Protein AF-A0A968FUN4-F1 (afdb_monomer_lite)

Foldseek 3Di:
DLVVLVCVVVVDDDDDDDDQQAQLQVLQVVQVVCCVPVVDDGDDSVVSVQVSLVVVQVVVQVVNVVSCVVVVHPDGRDRDRDDDDDDPPPCCVVPPDRHGHDDDDPVRVVVCCVVPVD

Radius of gyration: 18.97 Å; chains: 1; bounding box: 41×30×50 Å

Structure (mmCIF, N/CA/C/O backbone):
data_AF-A0A968FUN4-F1
#
_entry.id   AF-A0A968FUN4-F1
#
loop_
_atom_site.group_PDB
_atom_site.id
_atom_site.type_symbol
_atom_site.label_atom_id
_atom_site.label_alt_id
_atom_site.label_comp_id
_atom_site.label_asym_id
_atom_site.label_entity_id
_atom_site.label_seq_id
_atom_site.pdbx_PDB_ins_code
_atom_site.Cartn_x
_atom_site.Cartn_y
_atom_site.Cartn_z
_atom_site.occupancy
_atom_site.B_iso_or_equiv
_atom_site.auth_seq_id
_atom_site.auth_comp_id
_atom_site.auth_asym_id
_atom_site.auth_atom_id
_atom_site.pdbx_PDB_model_num
ATOM 1 N N . THR A 1 1 ? -0.403 8.964 12.712 1.00 92.06 1 THR A N 1
ATOM 2 C CA . THR A 1 1 ? -1.764 8.410 12.895 1.00 92.06 1 THR A CA 1
ATOM 3 C C . THR A 1 1 ? -2.565 9.147 13.961 1.00 92.06 1 THR A C 1
ATOM 5 O O . THR A 1 1 ? -3.772 9.236 13.786 1.00 92.06 1 THR A O 1
ATOM 8 N N . ALA A 1 2 ? -1.944 9.788 14.963 1.00 95.44 2 ALA A N 1
ATOM 9 C CA . ALA A 1 2 ? -2.617 10.624 15.973 1.00 95.44 2 ALA A CA 1
ATOM 10 C C . ALA A 1 2 ? -3.720 11.579 15.474 1.00 95.44 2 ALA A C 1
ATOM 12 O O . ALA A 1 2 ? -4.798 11.642 16.067 1.00 95.44 2 ALA A O 1
ATOM 13 N N . GLN A 1 3 ? -3.476 12.328 14.393 1.00 97.00 3 GLN A N 1
ATOM 14 C CA . GLN A 1 3 ? -4.475 13.250 13.832 1.00 97.00 3 GLN A CA 1
ATOM 15 C C . GLN A 1 3 ? -5.689 12.504 13.260 1.00 97.00 3 GLN A C 1
ATOM 17 O O . GLN A 1 3 ? -6.824 12.907 13.485 1.00 97.00 3 GLN A O 1
ATOM 22 N N . ILE A 1 4 ? -5.455 11.380 12.581 1.00 96.81 4 ILE A N 1
ATOM 23 C CA . ILE A 1 4 ? -6.519 10.523 12.043 1.00 96.81 4 ILE A CA 1
ATOM 24 C C . ILE A 1 4 ? -7.330 9.918 13.194 1.00 96.81 4 ILE A C 1
ATOM 26 O O . ILE A 1 4 ? -8.555 9.981 13.183 1.00 96.81 4 ILE A O 1
ATOM 30 N N . ALA A 1 5 ? -6.659 9.419 14.235 1.00 97.00 5 ALA A N 1
ATOM 31 C CA . ALA A 1 5 ? -7.330 8.905 15.424 1.00 97.00 5 ALA A CA 1
ATOM 32 C C . ALA A 1 5 ? -8.174 9.983 16.130 1.00 97.00 5 ALA A C 1
ATOM 34 O O . ALA A 1 5 ? -9.233 9.671 16.663 1.00 97.00 5 ALA A O 1
ATOM 35 N N . ALA A 1 6 ? -7.766 11.259 16.093 1.00 96.88 6 ALA A N 1
ATOM 36 C CA . ALA A 1 6 ? -8.566 12.360 16.636 1.00 96.88 6 ALA A CA 1
ATOM 37 C C . ALA A 1 6 ? -9.847 12.613 15.827 1.00 96.88 6 ALA A C 1
ATOM 39 O O . ALA A 1 6 ? -10.900 12.845 16.414 1.00 96.88 6 ALA A O 1
ATOM 40 N N . ILE A 1 7 ? -9.773 12.519 14.497 1.00 96.81 7 ILE A N 1
ATOM 41 C CA . ILE A 1 7 ? -10.947 12.630 13.621 1.00 96.81 7 ILE A CA 1
ATOM 42 C C . ILE A 1 7 ? -11.941 11.500 13.916 1.00 96.81 7 ILE A C 1
ATOM 44 O O . ILE A 1 7 ? -13.136 11.759 14.067 1.00 96.81 7 ILE A O 1
ATOM 48 N N . ILE A 1 8 ? -11.447 10.268 14.059 1.00 96.62 8 ILE A N 1
ATOM 49 C CA . ILE A 1 8 ? -12.273 9.095 14.380 1.00 96.62 8 ILE A CA 1
ATOM 50 C C . ILE A 1 8 ? -12.890 9.236 15.778 1.00 96.62 8 ILE A C 1
ATOM 52 O O . ILE A 1 8 ? -14.090 9.032 15.939 1.00 96.62 8 ILE A O 1
ATOM 56 N N . ALA A 1 9 ? -12.10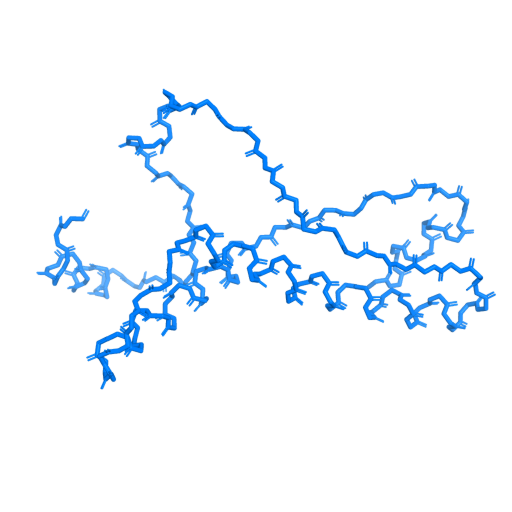8 9.666 16.775 1.00 95.75 9 ALA A N 1
ATOM 57 C CA . ALA A 1 9 ? -12.583 9.894 18.143 1.00 95.75 9 ALA A CA 1
ATOM 58 C C . ALA A 1 9 ? -13.679 10.971 18.234 1.00 95.75 9 ALA A C 1
ATOM 60 O O . ALA A 1 9 ? -14.531 10.910 19.116 1.00 95.75 9 ALA A O 1
ATOM 61 N N . ALA A 1 10 ? -13.701 11.930 17.303 1.00 96.81 10 ALA A N 1
ATOM 62 C CA . ALA A 1 10 ? -14.774 12.917 17.188 1.00 96.81 10 ALA A CA 1
ATOM 63 C C . ALA A 1 10 ? -16.081 12.346 16.589 1.00 96.81 10 ALA A C 1
ATOM 65 O O . ALA A 1 10 ? -17.009 13.104 16.316 1.00 96.81 10 ALA A O 1
ATOM 66 N N . GLY A 1 11 ? -16.164 11.027 16.382 1.00 94.75 11 GLY A N 1
ATOM 67 C CA . GLY A 1 11 ? -17.363 10.332 15.915 1.00 94.75 11 GLY A CA 1
ATOM 68 C C . GLY A 1 11 ? -17.520 10.290 14.396 1.00 94.75 11 GLY A C 1
ATOM 69 O O . GLY A 1 11 ? -18.621 10.031 13.920 1.00 94.75 11 GLY A O 1
ATOM 70 N N . ASN A 1 12 ? -16.456 10.548 13.626 1.00 94.38 12 ASN A N 1
ATOM 71 C CA . ASN A 1 12 ? -16.508 10.542 12.161 1.00 94.38 12 ASN A CA 1
ATOM 72 C C . ASN A 1 12 ? -16.168 9.147 11.604 1.00 94.38 12 ASN A C 1
ATOM 74 O O . ASN A 1 12 ? -15.005 8.729 11.696 1.00 94.38 12 ASN A O 1
ATOM 78 N N . PRO A 1 13 ? -17.121 8.437 10.966 1.00 90.25 13 PRO A N 1
ATOM 79 C CA . PRO A 1 13 ? -16.809 7.234 10.203 1.00 90.25 13 PRO A CA 1
ATOM 80 C C . PRO A 1 13 ? -15.778 7.572 9.131 1.00 90.25 13 PRO A C 1
ATOM 82 O O . PRO A 1 13 ? -15.944 8.539 8.387 1.00 90.25 13 PRO A O 1
ATOM 85 N N . SER A 1 14 ? -14.699 6.799 9.074 1.00 93.88 14 SER A N 1
ATOM 86 C CA . SER A 1 14 ? -13.533 7.150 8.266 1.00 93.88 14 SER A CA 1
ATOM 87 C C . SER A 1 14 ? -13.111 5.978 7.389 1.00 93.88 14 SER A C 1
ATOM 89 O O . SER A 1 14 ? -12.973 4.854 7.866 1.00 93.88 14 SER A O 1
ATOM 91 N N . VAL A 1 15 ? -12.862 6.267 6.112 1.00 96.69 15 VAL A N 1
ATOM 92 C CA . VAL A 1 15 ? -12.172 5.379 5.170 1.00 96.69 15 VAL A CA 1
ATOM 93 C C . VAL A 1 15 ? -10.815 6.002 4.883 1.00 96.69 15 VAL A C 1
ATOM 95 O O . VAL A 1 15 ? -10.725 7.195 4.598 1.00 96.69 15 VAL A O 1
ATOM 98 N N . ILE A 1 16 ? -9.758 5.202 4.983 1.00 96.44 16 ILE A N 1
ATOM 99 C CA . ILE A 1 16 ? -8.383 5.658 4.793 1.00 96.44 16 ILE A CA 1
ATOM 100 C C . ILE A 1 16 ? -7.834 4.980 3.546 1.00 96.44 16 ILE A C 1
ATOM 102 O O . ILE A 1 16 ? -7.837 3.756 3.447 1.00 96.44 16 ILE A O 1
ATOM 106 N N . THR A 1 17 ? -7.335 5.784 2.615 1.00 97.12 17 THR A N 1
ATOM 107 C CA . THR A 1 17 ? -6.609 5.320 1.431 1.00 97.12 17 THR A CA 1
ATOM 108 C C . THR A 1 17 ? -5.158 5.772 1.512 1.00 97.12 17 THR A C 1
ATOM 110 O O . THR A 1 17 ? -4.836 6.747 2.194 1.00 97.12 17 THR A O 1
ATOM 113 N N . HIS A 1 18 ? -4.272 5.108 0.779 1.00 96.88 18 HIS A N 1
ATOM 114 C CA . HIS A 1 18 ? -2.874 5.510 0.674 1.00 96.88 18 HIS A CA 1
ATOM 115 C C . HIS A 1 18 ? -2.371 5.339 -0.761 1.00 96.88 18 HIS A C 1
ATOM 117 O O . HIS A 1 18 ? -2.895 4.535 -1.527 1.00 96.88 18 HIS A O 1
ATOM 123 N N . GLY A 1 19 ? -1.334 6.095 -1.119 1.00 93.94 19 GLY A N 1
ATOM 124 C CA . GLY A 1 19 ? -0.534 5.805 -2.309 1.00 93.94 19 GLY A CA 1
ATOM 125 C C . GLY A 1 19 ? 0.518 4.731 -2.019 1.00 93.94 19 GLY A C 1
ATOM 126 O O . GLY A 1 19 ? 0.764 4.389 -0.861 1.00 93.94 19 GLY A O 1
ATOM 127 N N . ASN A 1 20 ? 1.163 4.219 -3.063 1.00 95.44 20 ASN A N 1
ATOM 128 C CA . ASN A 1 20 ? 2.203 3.191 -2.943 1.00 95.44 20 ASN A CA 1
ATOM 129 C C . ASN A 1 20 ? 3.409 3.386 -3.883 1.00 95.44 20 ASN A C 1
ATOM 131 O O . ASN A 1 20 ? 4.245 2.494 -3.971 1.00 95.44 20 ASN A O 1
ATOM 135 N N . GLY A 1 21 ? 3.514 4.513 -4.601 1.00 91.19 21 GLY A N 1
ATOM 136 C CA . GLY A 1 21 ? 4.479 4.699 -5.700 1.00 91.19 21 GLY A CA 1
ATOM 137 C C . GLY A 1 21 ? 5.942 4.363 -5.356 1.00 91.19 21 GLY A C 1
ATOM 138 O O . GLY A 1 21 ? 6.549 3.536 -6.044 1.00 91.19 21 GLY A O 1
ATOM 139 N N . PR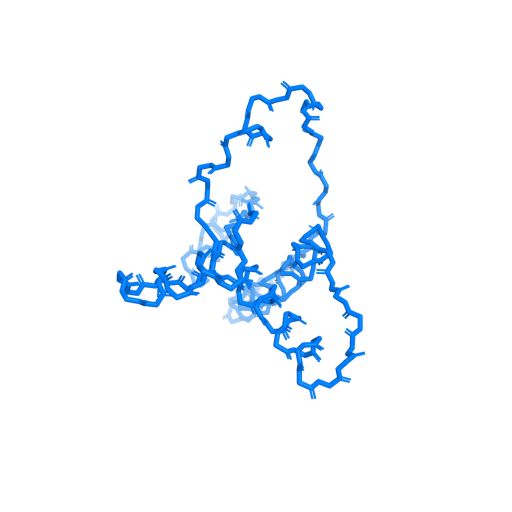O A 1 22 ? 6.522 4.940 -4.286 1.00 91.75 22 PRO A N 1
ATOM 140 C CA . PRO A 1 22 ? 7.872 4.579 -3.854 1.00 91.75 22 PRO A CA 1
ATOM 141 C C . PRO A 1 22 ? 7.989 3.112 -3.420 1.00 91.75 22 PRO A C 1
ATOM 143 O O . PRO A 1 22 ? 8.959 2.435 -3.755 1.00 91.75 22 PRO A O 1
ATOM 146 N N . GLN A 1 23 ? 6.994 2.611 -2.687 1.00 94.25 23 GLN A N 1
ATOM 147 C CA . GLN A 1 23 ? 7.001 1.271 -2.110 1.00 94.25 23 GLN A CA 1
ATOM 148 C C . GLN A 1 23 ? 6.948 0.206 -3.204 1.00 94.25 23 GLN A C 1
ATOM 150 O O . GLN A 1 23 ? 7.782 -0.696 -3.205 1.00 94.25 23 GLN A O 1
ATOM 155 N N . VAL A 1 24 ? 6.027 0.330 -4.163 1.00 94.38 24 VAL A N 1
ATOM 156 C CA . VAL A 1 24 ? 5.820 -0.672 -5.216 1.00 94.38 24 VAL A CA 1
ATOM 157 C C . VAL A 1 24 ? 7.018 -0.745 -6.149 1.00 94.38 24 VAL A C 1
ATOM 159 O O . VAL A 1 24 ? 7.482 -1.840 -6.458 1.00 94.38 24 VAL A O 1
ATOM 162 N N . GLY A 1 25 ? 7.605 0.401 -6.506 1.00 91.69 25 GLY A N 1
ATOM 163 C CA . GLY A 1 25 ? 8.814 0.407 -7.321 1.00 91.69 25 GLY A CA 1
ATOM 164 C C . GLY A 1 25 ? 10.036 -0.141 -6.581 1.00 91.69 25 GLY A C 1
ATOM 165 O O . GLY A 1 25 ? 10.867 -0.801 -7.196 1.00 91.69 25 GLY A O 1
ATOM 166 N N . PHE A 1 26 ? 10.132 0.033 -5.256 1.00 92.12 26 PHE A N 1
ATOM 167 C CA . PHE A 1 26 ? 11.173 -0.635 -4.469 1.00 92.12 26 PHE A CA 1
ATOM 168 C C . PHE A 1 26 ? 10.981 -2.160 -4.424 1.00 92.12 26 PHE A C 1
ATOM 170 O O . PHE A 1 26 ? 11.957 -2.903 -4.537 1.00 92.12 26 PHE A O 1
ATOM 177 N N . ILE A 1 27 ? 9.744 -2.657 -4.282 1.00 93.81 27 ILE A N 1
ATOM 178 C CA . ILE A 1 27 ? 9.471 -4.104 -4.348 1.00 93.81 27 ILE A CA 1
ATOM 179 C C . ILE A 1 27 ? 9.831 -4.656 -5.730 1.00 93.81 27 ILE A C 1
ATOM 181 O O . ILE A 1 27 ? 10.562 -5.645 -5.799 1.00 93.81 27 ILE A O 1
ATOM 185 N N . LEU A 1 28 ? 9.400 -3.986 -6.801 1.00 92.50 28 LEU A N 1
ATOM 186 C CA . LEU A 1 28 ? 9.718 -4.380 -8.171 1.00 92.50 28 LEU A CA 1
ATOM 187 C C . LEU A 1 28 ? 11.236 -4.429 -8.396 1.00 92.50 28 LEU A C 1
ATOM 189 O O . LEU A 1 28 ? 11.759 -5.455 -8.825 1.00 92.50 28 LEU A O 1
ATOM 193 N N . ARG A 1 29 ? 11.967 -3.384 -7.982 1.00 90.81 29 ARG A N 1
ATOM 194 C CA . ARG A 1 29 ? 13.427 -3.333 -8.135 1.00 90.81 29 ARG A CA 1
ATOM 195 C C . ARG A 1 29 ? 14.143 -4.451 -7.379 1.00 90.81 29 ARG A C 1
ATOM 197 O O . ARG A 1 29 ? 15.115 -5.012 -7.878 1.00 90.81 29 ARG A O 1
ATOM 204 N N . ARG A 1 30 ? 13.674 -4.813 -6.178 1.00 93.50 30 ARG A N 1
ATOM 205 C CA . ARG A 1 30 ? 14.214 -5.975 -5.448 1.00 93.50 30 ARG A CA 1
ATOM 206 C C . ARG A 1 30 ? 14.004 -7.272 -6.225 1.00 93.50 30 ARG A C 1
ATOM 208 O O . ARG A 1 30 ? 14.906 -8.104 -6.235 1.00 93.50 30 ARG A O 1
ATOM 215 N N . SER A 1 31 ? 12.846 -7.436 -6.866 1.00 92.81 31 SER A N 1
ATOM 216 C CA . SER A 1 31 ? 12.572 -8.608 -7.696 1.00 92.81 31 SER A CA 1
ATOM 217 C C . SER A 1 31 ? 13.482 -8.671 -8.923 1.00 92.81 31 SER A C 1
ATOM 219 O O . SER A 1 31 ? 13.981 -9.750 -9.233 1.00 92.81 31 SER A O 1
ATOM 221 N N . GLU A 1 32 ? 13.717 -7.545 -9.597 1.00 88.31 32 GLU A N 1
ATOM 222 C CA . GLU A 1 32 ? 14.639 -7.458 -10.740 1.00 88.31 32 GLU A CA 1
ATOM 223 C C . GLU A 1 32 ? 16.059 -7.846 -10.328 1.00 88.31 32 GLU A C 1
ATOM 225 O O . GLU A 1 32 ? 16.651 -8.742 -10.921 1.00 88.31 32 GLU A O 1
ATOM 230 N N . ILE A 1 33 ? 16.570 -7.251 -9.244 1.00 90.00 33 ILE A N 1
ATOM 231 C CA . ILE A 1 33 ? 17.905 -7.559 -8.720 1.00 90.00 33 ILE A CA 1
ATOM 232 C C . ILE A 1 33 ? 18.009 -9.043 -8.355 1.00 90.00 33 ILE A C 1
ATOM 234 O O . ILE A 1 33 ? 18.992 -9.687 -8.704 1.00 90.00 33 ILE A O 1
ATOM 238 N N . ALA A 1 34 ? 17.006 -9.615 -7.682 1.00 94.62 34 ALA A N 1
ATOM 239 C CA . ALA A 1 34 ? 17.006 -11.035 -7.325 1.00 94.62 34 ALA A CA 1
ATOM 240 C C . ALA A 1 34 ? 17.027 -11.954 -8.561 1.00 94.62 34 ALA A C 1
ATOM 242 O O . ALA A 1 34 ? 17.707 -12.983 -8.556 1.00 94.62 34 ALA A O 1
ATOM 243 N N . SER A 1 35 ? 16.330 -11.573 -9.633 1.00 90.25 35 SER A N 1
ATOM 244 C CA . SER A 1 35 ? 16.402 -12.264 -10.923 1.00 90.25 35 SER A CA 1
ATOM 245 C C . SER A 1 35 ? 17.797 -12.146 -11.553 1.00 90.25 35 SER A C 1
ATOM 247 O O . SER A 1 35 ? 18.355 -13.149 -11.994 1.00 90.25 35 SER A O 1
ATOM 249 N N . GLU A 1 36 ? 18.392 -10.949 -11.553 1.00 86.06 36 GLU A N 1
ATOM 250 C CA . GLU A 1 36 ? 19.725 -10.682 -12.117 1.00 86.06 36 GLU A CA 1
ATOM 251 C C . GLU A 1 36 ? 20.840 -11.457 -11.395 1.00 86.06 36 GLU A C 1
ATOM 253 O O . GLU A 1 36 ? 21.704 -12.045 -12.044 1.00 86.06 36 GLU A O 1
ATOM 258 N N . VAL A 1 37 ? 20.837 -11.461 -10.056 1.00 94.44 37 VAL A N 1
ATOM 259 C CA . VAL A 1 37 ? 21.969 -11.969 -9.256 1.00 94.44 37 VAL A CA 1
ATOM 260 C C . VAL A 1 37 ? 21.807 -13.413 -8.795 1.00 94.44 37 VAL A C 1
ATOM 262 O O . VAL A 1 37 ? 22.803 -14.084 -8.532 1.00 94.44 37 VAL A O 1
ATOM 265 N N . ALA A 1 38 ? 20.567 -13.880 -8.644 1.00 95.88 38 ALA A N 1
ATOM 266 C CA . ALA A 1 38 ? 20.258 -15.188 -8.072 1.00 95.88 38 ALA A CA 1
ATOM 267 C C . ALA A 1 38 ? 19.358 -16.046 -8.974 1.00 95.88 38 ALA A C 1
ATOM 269 O O . ALA A 1 38 ? 18.962 -17.135 -8.562 1.00 95.88 38 ALA A O 1
ATOM 270 N N . HIS A 1 39 ? 19.038 -15.578 -10.188 1.00 92.31 39 HIS A N 1
ATOM 271 C CA . HIS A 1 39 ? 18.178 -16.279 -11.149 1.00 92.31 39 HIS A CA 1
ATOM 272 C C . HIS A 1 39 ? 16.815 -16.685 -10.564 1.00 92.31 39 HIS A C 1
ATOM 274 O O . HIS A 1 39 ? 16.245 -17.717 -10.922 1.00 92.31 39 HIS A O 1
ATOM 280 N N . MET A 1 40 ? 16.295 -15.876 -9.635 1.00 95.38 40 MET A N 1
ATOM 281 C CA . MET A 1 40 ? 14.938 -16.037 -9.119 1.00 95.38 40 MET A CA 1
ATOM 282 C C . MET A 1 40 ? 13.912 -15.609 -10.170 1.00 95.38 40 MET A C 1
ATOM 284 O O . MET A 1 40 ? 14.197 -14.799 -11.046 1.00 95.38 40 MET A O 1
ATOM 288 N N . HIS A 1 41 ? 12.695 -16.139 -10.063 1.00 91.44 41 HIS A N 1
ATOM 289 C CA . HIS A 1 41 ? 11.590 -15.669 -10.892 1.00 91.44 41 HIS A CA 1
ATOM 290 C C . HIS A 1 41 ? 11.262 -14.206 -10.569 1.00 91.44 41 HIS A C 1
ATOM 292 O O . HIS A 1 41 ? 11.360 -13.773 -9.418 1.00 91.44 41 HIS A O 1
ATOM 298 N N . THR A 1 42 ? 10.852 -13.454 -11.587 1.00 89.62 42 THR A N 1
ATOM 299 C CA . THR A 1 42 ? 10.353 -12.093 -11.404 1.00 89.62 42 THR A CA 1
ATOM 300 C C . THR A 1 42 ? 8.939 -12.111 -10.830 1.00 89.62 42 THR A C 1
ATOM 302 O O . THR A 1 42 ? 8.133 -13.000 -11.114 1.00 89.62 42 THR A O 1
ATOM 305 N N . VAL A 1 43 ? 8.636 -11.115 -10.005 1.00 93.50 43 VAL A N 1
ATOM 306 C CA . VAL A 1 43 ? 7.306 -10.877 -9.448 1.00 93.50 43 VAL A CA 1
ATOM 307 C C . VAL A 1 43 ? 6.620 -9.821 -10.319 1.00 93.50 43 VAL A C 1
ATOM 309 O O . VAL A 1 43 ? 7.180 -8.738 -10.504 1.00 93.50 43 VAL A O 1
ATOM 312 N N . PRO A 1 44 ? 5.431 -10.102 -10.883 1.00 92.44 44 PRO A N 1
ATOM 313 C CA . PRO A 1 44 ? 4.739 -9.144 -11.735 1.00 92.44 44 PRO A CA 1
ATOM 314 C C . PRO A 1 44 ? 4.275 -7.929 -10.924 1.00 92.44 44 PRO A C 1
ATOM 316 O O . PRO A 1 44 ? 3.933 -8.049 -9.746 1.00 92.44 44 PRO A O 1
ATOM 319 N N . LEU A 1 45 ? 4.203 -6.762 -11.573 1.00 91.31 45 LEU A N 1
ATOM 320 C CA . LEU A 1 45 ? 3.867 -5.491 -10.918 1.00 91.31 45 LEU A CA 1
ATOM 321 C C . LEU A 1 45 ? 2.543 -5.546 -10.136 1.00 91.31 45 LEU A C 1
ATOM 323 O O . LEU A 1 45 ? 2.460 -4.978 -9.053 1.00 91.31 45 LEU A O 1
ATOM 327 N N . VAL A 1 46 ? 1.538 -6.273 -10.633 1.00 93.69 46 VAL A N 1
ATOM 328 C CA . VAL A 1 46 ? 0.251 -6.454 -9.936 1.00 93.69 46 VAL A CA 1
ATOM 329 C C . VAL A 1 46 ? 0.400 -7.169 -8.587 1.00 93.69 46 VAL A C 1
ATOM 331 O O . VAL A 1 46 ? -0.253 -6.799 -7.614 1.00 93.69 46 VAL A O 1
ATOM 334 N N . SER A 1 47 ? 1.298 -8.153 -8.493 1.00 95.88 47 SER A N 1
ATOM 335 C CA . SER A 1 47 ? 1.584 -8.843 -7.233 1.00 95.88 47 SER A CA 1
ATOM 336 C C . SER A 1 47 ? 2.393 -7.952 -6.297 1.00 95.88 47 SER A C 1
ATOM 338 O O . SER A 1 47 ? 2.094 -7.893 -5.110 1.00 95.88 47 SER A O 1
ATOM 340 N N . CYS A 1 48 ? 3.356 -7.191 -6.832 1.00 95.44 48 CYS A N 1
ATOM 341 C CA . CYS A 1 48 ? 4.068 -6.175 -6.057 1.00 95.44 48 CYS A CA 1
ATOM 342 C C . CYS A 1 48 ? 3.099 -5.134 -5.471 1.00 95.44 48 CYS A C 1
ATOM 344 O O . CYS A 1 48 ? 3.265 -4.720 -4.326 1.00 95.44 48 CYS A O 1
ATOM 346 N N . ASP A 1 49 ? 2.085 -4.716 -6.234 1.00 95.75 49 ASP A N 1
ATOM 347 C CA . ASP A 1 49 ? 1.049 -3.796 -5.763 1.00 95.75 49 ASP A CA 1
ATOM 348 C C . ASP A 1 49 ? 0.285 -4.399 -4.576 1.00 95.75 49 ASP A C 1
ATOM 350 O O . ASP A 1 49 ? 0.269 -3.802 -3.496 1.00 95.75 49 ASP A O 1
ATOM 354 N N . ALA A 1 50 ? -0.224 -5.627 -4.721 1.00 97.31 50 ALA A N 1
ATOM 355 C CA . ALA A 1 50 ? -0.913 -6.346 -3.650 1.00 97.31 50 ALA A CA 1
ATOM 356 C C . ALA A 1 50 ? -0.039 -6.517 -2.390 1.00 97.31 50 ALA A C 1
ATOM 358 O O . ALA A 1 50 ? -0.501 -6.253 -1.276 1.00 97.31 50 ALA A O 1
ATOM 359 N N . ASP A 1 51 ? 1.241 -6.866 -2.553 1.00 96.81 51 ASP A N 1
ATOM 360 C CA . ASP A 1 51 ? 2.200 -6.967 -1.447 1.00 96.81 51 ASP A CA 1
ATOM 361 C C . ASP A 1 51 ? 2.356 -5.627 -0.711 1.00 96.81 51 ASP A C 1
ATOM 363 O O . ASP A 1 51 ? 2.394 -5.583 0.526 1.00 96.81 51 ASP A O 1
ATOM 367 N N . THR A 1 52 ? 2.408 -4.508 -1.447 1.00 97.31 52 THR A N 1
ATOM 368 C CA . THR A 1 52 ? 2.495 -3.183 -0.817 1.00 97.31 52 THR A CA 1
ATOM 369 C C . THR A 1 52 ? 1.239 -2.797 -0.052 1.00 97.31 52 THR A C 1
ATOM 371 O O . THR A 1 52 ? 1.368 -2.128 0.973 1.00 97.31 52 THR A O 1
ATOM 374 N N . GLN A 1 53 ? 0.051 -3.233 -0.478 1.00 98.25 53 GLN A N 1
ATOM 375 C CA . GLN A 1 53 ? -1.181 -2.999 0.282 1.00 98.25 53 GLN A CA 1
ATOM 376 C C . GLN A 1 53 ? -1.107 -3.682 1.652 1.00 98.25 53 GLN A C 1
ATOM 378 O O . GLN A 1 53 ? -1.410 -3.063 2.672 1.00 98.25 53 GLN A O 1
ATOM 383 N N . GLY A 1 54 ? -0.620 -4.926 1.693 1.00 97.75 54 GLY A N 1
ATOM 384 C CA . GLY A 1 54 ? -0.403 -5.653 2.943 1.00 97.75 54 GLY A CA 1
ATOM 385 C C . GLY A 1 54 ? 0.623 -4.969 3.849 1.00 97.75 54 GLY A C 1
ATOM 386 O O . GLY A 1 54 ? 0.351 -4.725 5.025 1.00 97.75 54 GLY A O 1
ATOM 387 N N . ALA A 1 55 ? 1.789 -4.613 3.305 1.00 97.31 55 ALA A N 1
ATOM 388 C CA . ALA A 1 55 ? 2.867 -4.004 4.083 1.00 97.31 55 ALA A CA 1
ATOM 389 C C . ALA A 1 55 ? 2.510 -2.603 4.617 1.00 97.31 55 ALA A C 1
ATOM 391 O O . ALA A 1 55 ? 2.717 -2.324 5.800 1.00 97.31 55 ALA A O 1
ATOM 392 N N . ILE A 1 56 ? 1.964 -1.724 3.768 1.00 98.00 56 ILE A N 1
ATOM 393 C CA . ILE A 1 56 ? 1.579 -0.358 4.157 1.00 98.00 56 ILE A CA 1
ATOM 394 C C . ILE A 1 56 ? 0.366 -0.399 5.086 1.00 98.00 56 ILE A C 1
ATOM 396 O O . ILE A 1 56 ? 0.356 0.264 6.124 1.00 98.00 56 ILE A O 1
ATOM 400 N N . GLY A 1 57 ? -0.638 -1.207 4.748 1.00 98.19 57 GLY A N 1
ATOM 401 C CA . GLY A 1 57 ? -1.830 -1.360 5.565 1.00 98.19 57 GLY A CA 1
ATOM 402 C C . GLY A 1 57 ? -1.518 -1.890 6.960 1.00 98.19 57 GLY A C 1
ATOM 403 O O . GLY A 1 57 ? -1.995 -1.323 7.939 1.00 98.19 57 GLY A O 1
ATOM 404 N N . TYR A 1 58 ? -0.617 -2.871 7.085 1.00 98.31 58 TYR A N 1
ATOM 405 C CA . TYR A 1 58 ? -0.110 -3.320 8.385 1.00 98.31 58 TYR A CA 1
ATOM 406 C C . TYR A 1 58 ? 0.468 -2.163 9.215 1.00 98.31 58 TYR A C 1
ATOM 408 O O . TYR A 1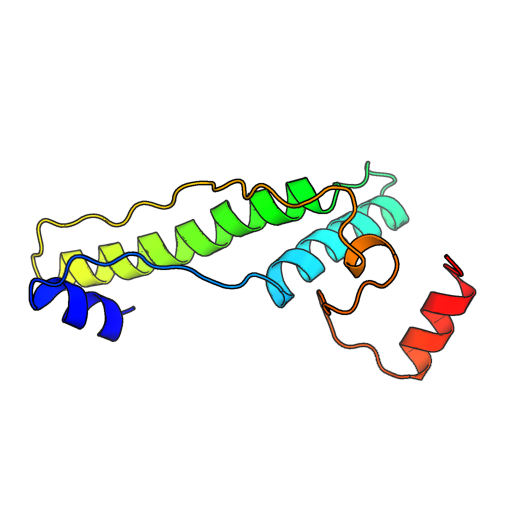 58 ? 0.120 -2.017 10.387 1.00 98.31 58 TYR A O 1
ATOM 416 N N . GLN A 1 59 ? 1.315 -1.314 8.620 1.00 98.19 59 GLN A N 1
ATOM 417 C CA . GLN A 1 59 ? 1.934 -0.185 9.326 1.00 98.19 59 GLN A CA 1
ATOM 418 C C . GLN A 1 59 ? 0.899 0.848 9.783 1.00 98.19 59 GLN A C 1
ATOM 420 O O . GLN A 1 59 ? 0.962 1.330 10.918 1.00 98.19 59 GLN A O 1
ATOM 425 N N . ILE A 1 60 ? -0.054 1.180 8.909 1.00 98.12 60 ILE A N 1
ATOM 426 C CA . ILE A 1 60 ? -1.145 2.113 9.209 1.00 98.12 60 ILE A CA 1
ATOM 427 C C . ILE A 1 60 ? -2.029 1.543 10.318 1.00 98.12 60 ILE A C 1
ATOM 429 O O . ILE A 1 60 ? -2.278 2.234 11.304 1.00 98.12 60 ILE A O 1
ATOM 433 N N . GLN A 1 61 ? -2.458 0.287 10.179 1.00 98.06 61 GLN A N 1
ATOM 434 C CA . GLN A 1 61 ? -3.306 -0.408 11.140 1.00 98.06 61 GLN A CA 1
ATOM 435 C C . GLN A 1 61 ? -2.638 -0.476 12.511 1.00 98.06 61 GLN A C 1
ATOM 437 O O . GLN A 1 61 ? -3.216 -0.010 13.484 1.00 98.06 61 GLN A O 1
ATOM 442 N N . GLN A 1 62 ? -1.398 -0.965 12.588 1.00 98.44 62 GLN A N 1
ATOM 443 C CA . GLN A 1 62 ? -0.654 -1.033 13.845 1.00 98.44 62 GLN A CA 1
ATOM 444 C C . GLN A 1 62 ? -0.539 0.345 14.506 1.00 98.44 62 GLN A C 1
ATOM 446 O O . GLN A 1 62 ? -0.738 0.483 15.712 1.00 98.44 62 GLN A O 1
ATOM 451 N N . SER A 1 63 ? -0.238 1.374 13.713 1.00 98.38 63 SER A N 1
ATOM 452 C CA . SER A 1 63 ? -0.068 2.736 14.217 1.00 98.38 63 SER A CA 1
ATOM 453 C C . SER A 1 63 ? -1.389 3.397 14.627 1.00 98.38 63 SER A C 1
ATOM 455 O O . SER A 1 63 ? -1.362 4.329 15.425 1.00 98.38 63 SER A O 1
ATOM 457 N N . LEU A 1 64 ? -2.532 2.982 14.075 1.00 98.25 64 LEU A N 1
ATOM 458 C CA . LEU A 1 64 ? -3.860 3.433 14.505 1.00 98.25 64 LEU A CA 1
ATOM 459 C C . LEU A 1 64 ? -4.337 2.671 15.738 1.00 98.25 64 LEU A C 1
ATOM 461 O O . LEU A 1 64 ? -4.795 3.300 16.681 1.00 98.25 64 LEU A O 1
ATOM 465 N N . ASP A 1 65 ? -4.168 1.351 15.767 1.00 98.31 65 ASP A N 1
ATOM 466 C CA . ASP A 1 65 ? -4.554 0.523 16.910 1.00 98.31 65 ASP A CA 1
ATOM 467 C C . ASP A 1 65 ? -3.801 0.939 18.181 1.00 98.31 65 ASP A C 1
ATOM 469 O O . ASP A 1 65 ? -4.374 0.931 19.267 1.00 98.31 65 ASP A O 1
ATOM 473 N N . ASN A 1 66 ? -2.533 1.352 18.065 1.00 98.38 66 ASN A N 1
ATOM 474 C CA . ASN A 1 66 ? -1.795 1.931 19.191 1.00 98.38 66 ASN A CA 1
ATOM 475 C C . ASN A 1 66 ? -2.444 3.232 19.693 1.00 98.38 66 ASN A C 1
ATOM 477 O O . ASN A 1 66 ? -2.677 3.376 20.887 1.00 98.38 66 ASN A O 1
ATOM 481 N N . GLU A 1 67 ? -2.8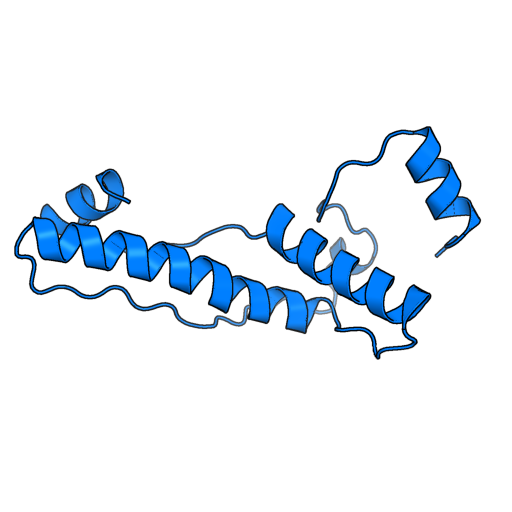18 4.140 18.789 1.00 98.19 67 GLU A N 1
ATOM 482 C CA . GLU A 1 67 ? -3.497 5.393 19.151 1.00 98.19 67 GLU A CA 1
ATOM 483 C C . GLU A 1 67 ? -4.883 5.153 19.760 1.00 98.19 67 GLU A C 1
ATOM 485 O O . GLU A 1 67 ? 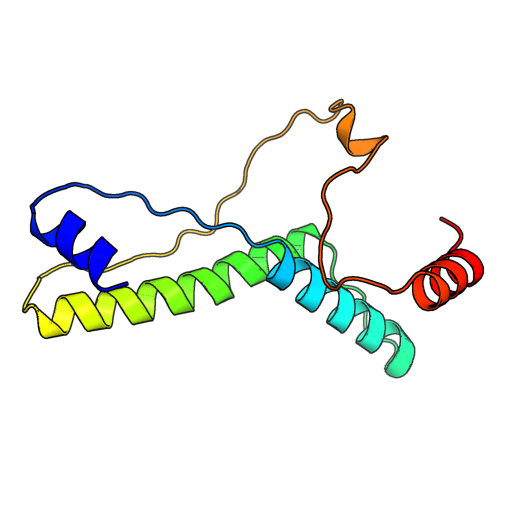-5.284 5.875 20.667 1.00 98.19 67 GLU A O 1
ATOM 490 N N . PHE A 1 68 ? -5.626 4.158 19.269 1.00 97.81 68 PHE A N 1
ATOM 491 C CA . PHE A 1 68 ? -6.926 3.785 19.827 1.00 97.81 68 PHE A CA 1
ATOM 492 C C . PHE A 1 68 ? -6.781 3.233 21.245 1.00 97.81 68 PHE A C 1
ATOM 494 O O . PHE A 1 68 ? -7.530 3.647 22.128 1.00 97.81 68 PHE A O 1
ATOM 501 N N . ARG A 1 69 ? -5.781 2.371 21.487 1.00 97.88 69 ARG A N 1
ATOM 502 C CA . ARG A 1 69 ? -5.473 1.849 22.829 1.00 97.88 69 ARG A CA 1
ATOM 503 C C . ARG A 1 69 ? -5.108 2.962 23.803 1.00 97.88 69 ARG A C 1
ATOM 505 O O . ARG A 1 69 ? -5.674 3.003 24.888 1.00 97.88 69 ARG A O 1
ATOM 512 N N . ASP A 1 70 ? -4.234 3.884 23.403 1.00 97.69 70 ASP A N 1
ATOM 513 C CA . ASP A 1 70 ? -3.804 5.007 24.250 1.00 97.69 70 ASP A CA 1
ATOM 514 C C . ASP A 1 70 ? -4.959 5.961 24.611 1.00 97.69 70 ASP A C 1
ATOM 516 O O . ASP A 1 70 ? -4.878 6.709 25.584 1.00 97.69 70 ASP A O 1
ATOM 520 N N . ARG A 1 71 ? -6.045 5.936 23.829 1.00 97.25 71 ARG A N 1
ATOM 521 C CA . ARG A 1 71 ? -7.259 6.746 24.020 1.00 97.25 71 ARG A CA 1
ATOM 522 C C . ARG A 1 71 ? -8.424 5.966 24.619 1.00 97.25 71 ARG A C 1
ATOM 524 O O . ARG A 1 71 ? -9.522 6.512 24.684 1.00 97.25 71 ARG A O 1
ATOM 531 N N . GLU A 1 72 ? -8.207 4.706 24.994 1.00 97.44 72 GLU A N 1
ATOM 532 C CA . GLU A 1 72 ? -9.242 3.811 25.525 1.00 97.44 72 GLU A CA 1
ATOM 533 C C . GLU A 1 72 ? -10.457 3.671 24.580 1.00 97.44 72 GLU A C 1
ATOM 535 O O . GLU A 1 72 ? -11.601 3.524 25.010 1.00 97.44 72 GLU A O 1
ATOM 540 N N . MET A 1 73 ? -10.214 3.731 23.267 1.00 96.94 73 MET A N 1
ATOM 541 C CA . MET A 1 73 ? -11.248 3.583 22.245 1.00 96.94 73 MET A CA 1
ATOM 542 C C . MET A 1 73 ? -11.501 2.103 21.947 1.00 96.94 73 MET A C 1
ATOM 544 O O . MET A 1 73 ? -10.577 1.371 21.594 1.00 96.94 73 MET A O 1
ATOM 548 N N . ASP A 1 74 ? -12.766 1.681 21.990 1.00 95.50 74 ASP A N 1
ATOM 549 C CA . ASP A 1 74 ? -13.201 0.367 21.497 1.00 95.50 74 ASP A CA 1
ATOM 550 C C . ASP A 1 74 ? -13.367 0.415 19.970 1.00 95.50 74 ASP A C 1
ATOM 552 O O . ASP A 1 74 ? -14.460 0.510 19.411 1.00 95.50 74 ASP A O 1
ATOM 556 N N . THR A 1 75 ? -12.243 0.531 19.269 1.00 94.38 75 THR A N 1
ATOM 557 C CA . THR A 1 75 ? -12.181 0.655 17.810 1.00 94.38 75 THR A CA 1
ATOM 558 C C . THR A 1 75 ? -10.951 -0.074 17.298 1.00 94.38 75 THR A C 1
ATOM 560 O O . THR A 1 75 ? -9.899 -0.058 17.933 1.00 94.38 75 THR A O 1
ATOM 563 N N . GLN A 1 76 ? -11.077 -0.696 16.129 1.00 95.62 76 GLN A N 1
ATOM 564 C CA . GLN A 1 76 ? -10.000 -1.436 15.485 1.00 95.62 76 GLN A CA 1
ATOM 565 C C . GLN A 1 76 ? -9.865 -0.999 14.027 1.00 95.62 76 GLN A C 1
ATOM 567 O O . GLN A 1 76 ? -10.862 -0.883 13.310 1.00 95.62 76 GLN A O 1
ATOM 572 N N . ALA A 1 77 ? -8.632 -0.777 13.577 1.00 97.56 77 ALA A N 1
ATOM 573 C CA . ALA A 1 77 ? -8.346 -0.569 12.166 1.00 97.56 77 ALA A CA 1
ATOM 574 C C . ALA A 1 77 ? -8.254 -1.918 11.429 1.00 97.56 77 ALA A C 1
ATOM 576 O O . ALA A 1 77 ? -7.757 -2.911 11.959 1.00 97.56 77 ALA A O 1
ATOM 577 N N . VAL A 1 78 ? -8.715 -1.951 10.178 1.00 98.06 78 VAL A N 1
ATOM 578 C CA . VAL A 1 78 ? -8.620 -3.129 9.305 1.00 98.06 78 VAL A CA 1
ATOM 579 C C . VAL A 1 78 ? -8.124 -2.693 7.935 1.00 98.06 78 VAL A C 1
ATOM 581 O O . VAL A 1 78 ? -8.652 -1.751 7.347 1.00 98.06 78 VAL A O 1
ATOM 584 N N . THR A 1 79 ? -7.120 -3.401 7.420 1.00 98.31 79 THR A N 1
ATOM 585 C CA . THR A 1 79 ? -6.668 -3.272 6.028 1.00 98.31 79 THR A CA 1
ATOM 586 C C . THR A 1 79 ? -7.385 -4.284 5.147 1.00 98.31 79 THR A C 1
ATOM 588 O O . THR A 1 79 ? -7.451 -5.465 5.485 1.00 98.31 79 THR A O 1
ATOM 591 N N . ILE A 1 80 ? -7.874 -3.836 3.992 1.00 98.06 80 ILE A N 1
ATOM 592 C CA . ILE A 1 80 ? -8.560 -4.681 3.013 1.00 98.06 80 ILE A CA 1
ATOM 593 C C . ILE A 1 80 ? -7.781 -4.634 1.700 1.00 98.06 80 ILE A C 1
ATOM 595 O O . ILE A 1 80 ? -7.623 -3.566 1.107 1.00 98.06 80 ILE A O 1
ATOM 599 N N . VAL A 1 81 ? -7.312 -5.797 1.238 1.00 97.69 81 VAL A N 1
ATOM 600 C CA . VAL A 1 81 ? -6.741 -5.930 -0.109 1.00 97.69 81 VAL A CA 1
ATOM 601 C C . VAL A 1 81 ? -7.823 -5.580 -1.123 1.00 97.69 81 VAL A C 1
ATOM 603 O O . VAL A 1 81 ? -8.915 -6.148 -1.098 1.00 97.69 81 VAL A O 1
ATOM 606 N N . THR A 1 82 ? -7.523 -4.629 -1.998 1.00 97.69 82 THR A N 1
ATOM 607 C CA . THR A 1 82 ? -8.503 -3.992 -2.873 1.00 97.69 82 THR A CA 1
ATOM 608 C C . THR A 1 82 ? -8.077 -4.134 -4.328 1.00 97.69 82 THR A C 1
ATOM 610 O O . THR A 1 82 ? -6.953 -3.799 -4.697 1.00 97.69 82 THR A O 1
ATOM 613 N N . GLN A 1 83 ? -8.997 -4.622 -5.159 1.00 97.81 83 GLN A N 1
ATOM 614 C CA . GLN A 1 83 ? -8.857 -4.657 -6.614 1.00 97.81 83 GLN A CA 1
ATOM 615 C C . GLN A 1 83 ? -9.684 -3.527 -7.221 1.00 97.81 83 GLN A C 1
ATOM 617 O O . GLN A 1 83 ? -10.800 -3.261 -6.771 1.00 97.81 83 GLN A O 1
ATOM 622 N N . VAL A 1 84 ? -9.143 -2.879 -8.248 1.00 96.00 84 VAL A N 1
ATOM 623 C CA . VAL A 1 84 ? -9.808 -1.789 -8.966 1.00 96.00 84 VAL A CA 1
ATOM 624 C C . VAL A 1 84 ? -9.965 -2.213 -10.418 1.00 96.00 84 VAL A C 1
ATOM 626 O O . VAL A 1 84 ? -8.980 -2.551 -11.070 1.00 96.00 84 VAL A O 1
ATOM 629 N N . LEU A 1 85 ? -11.206 -2.221 -10.907 1.00 97.12 85 LEU A N 1
ATOM 630 C CA . LEU A 1 85 ? -11.478 -2.419 -12.327 1.00 97.12 85 LEU A CA 1
ATOM 631 C C . LEU A 1 85 ? -11.047 -1.170 -13.096 1.00 97.12 85 LEU A C 1
ATOM 633 O O . LEU A 1 85 ? -11.376 -0.052 -12.700 1.00 97.12 85 LEU A O 1
ATOM 637 N N . VAL A 1 86 ? -10.333 -1.389 -14.192 1.00 95.19 86 VAL A N 1
ATOM 638 C CA . VAL A 1 86 ? -9.896 -0.361 -15.140 1.00 95.19 86 VAL A CA 1
ATOM 639 C C . VAL A 1 86 ? -10.325 -0.773 -16.545 1.00 95.19 86 VAL A C 1
ATOM 641 O O . VAL A 1 86 ? -10.596 -1.952 -16.780 1.00 95.19 86 VAL A O 1
ATOM 644 N N . ASP A 1 87 ? -10.436 0.198 -17.447 1.00 96.88 87 ASP A N 1
ATOM 645 C CA . ASP A 1 87 ? -10.734 -0.055 -18.859 1.00 96.88 87 ASP A CA 1
ATOM 646 C C . ASP A 1 87 ? -9.529 -0.733 -19.521 1.00 96.88 87 ASP A C 1
ATOM 648 O O . ASP A 1 87 ? -8.415 -0.261 -19.342 1.00 96.88 87 ASP A O 1
ATOM 652 N N . GLU A 1 88 ? -9.722 -1.827 -20.257 1.00 94.81 88 GLU A N 1
ATOM 653 C CA . GLU A 1 88 ? -8.625 -2.527 -20.942 1.00 94.81 88 GLU A CA 1
ATOM 654 C C . GLU A 1 88 ? -8.033 -1.709 -22.099 1.00 94.81 88 GLU A C 1
ATOM 656 O O . GLU A 1 88 ? -6.860 -1.873 -22.432 1.00 94.81 88 GLU A O 1
ATOM 661 N N . GLU A 1 89 ? -8.816 -0.780 -22.654 1.00 95.38 89 GLU A N 1
ATOM 662 C CA . GLU A 1 89 ? -8.421 0.096 -23.760 1.00 95.38 89 GLU A CA 1
ATOM 663 C C . GLU A 1 89 ? -7.912 1.469 -23.275 1.00 95.38 89 GLU A C 1
ATOM 665 O O . GLU A 1 89 ? -7.812 2.415 -24.063 1.00 95.38 89 GLU A O 1
ATOM 670 N N . ASP A 1 90 ? -7.598 1.618 -21.980 1.00 94.75 90 ASP A N 1
ATOM 671 C CA . ASP A 1 90 ? -7.117 2.889 -21.432 1.00 94.75 90 ASP A CA 1
ATOM 672 C C . ASP A 1 90 ? -5.802 3.325 -22.125 1.00 94.75 90 ASP A C 1
ATOM 674 O O . ASP A 1 90 ? -4.807 2.586 -22.106 1.00 94.75 90 ASP A O 1
ATOM 678 N N . PRO A 1 91 ? -5.734 4.540 -22.710 1.00 92.50 91 PRO A N 1
ATOM 679 C CA . PRO A 1 91 ? -4.526 5.035 -23.368 1.00 92.50 91 PRO A CA 1
ATOM 680 C C . PRO A 1 91 ? -3.272 5.007 -22.482 1.00 92.50 91 PRO A C 1
ATOM 682 O O . PRO A 1 91 ? -2.160 4.902 -23.011 1.00 92.50 91 PRO A O 1
ATOM 685 N N . ALA A 1 92 ? -3.426 5.049 -21.154 1.00 89.62 92 ALA A N 1
ATOM 686 C CA . ALA A 1 92 ? -2.330 4.964 -20.194 1.00 89.62 92 ALA A CA 1
ATOM 687 C C . ALA A 1 92 ? -1.523 3.656 -20.291 1.00 89.62 92 ALA A C 1
ATOM 689 O O . ALA A 1 92 ? -0.357 3.641 -19.894 1.00 89.62 92 ALA A O 1
ATOM 690 N N . PHE A 1 93 ? -2.085 2.576 -20.851 1.00 87.56 93 PHE A N 1
ATOM 691 C CA . PHE A 1 93 ? -1.327 1.349 -21.129 1.00 87.56 93 PHE A CA 1
ATOM 692 C C . PHE A 1 93 ? -0.331 1.519 -22.277 1.00 87.56 93 PHE A C 1
ATOM 694 O O . PHE A 1 93 ? 0.731 0.900 -22.268 1.00 87.56 93 PHE A O 1
ATOM 701 N N . SER A 1 94 ? -0.652 2.372 -23.253 1.00 88.25 94 SER A N 1
ATOM 702 C CA . SER A 1 94 ? 0.220 2.652 -24.399 1.00 88.25 94 SER A CA 1
ATOM 703 C C . SER A 1 94 ? 1.275 3.726 -24.110 1.00 88.25 94 SER A C 1
ATOM 705 O O . SER A 1 94 ? 2.324 3.749 -24.751 1.00 88.25 94 SER A O 1
ATOM 707 N N . ALA A 1 95 ? 1.010 4.603 -23.138 1.00 87.25 95 ALA A N 1
ATOM 708 C CA . ALA A 1 95 ? 1.883 5.701 -22.741 1.00 87.25 95 ALA A CA 1
ATOM 709 C C . ALA A 1 95 ? 1.929 5.816 -21.204 1.00 87.25 95 ALA A C 1
ATOM 711 O O . ALA A 1 95 ? 1.199 6.618 -20.618 1.00 87.25 95 ALA A O 1
ATOM 712 N N . PRO A 1 96 ? 2.760 5.008 -20.522 1.00 82.25 96 PRO A N 1
ATOM 713 C CA . PRO A 1 96 ? 2.848 5.040 -19.068 1.00 82.25 96 PRO A CA 1
ATOM 714 C C . PRO A 1 96 ? 3.494 6.346 -18.580 1.00 82.25 96 PRO A C 1
ATOM 716 O O . PRO A 1 96 ? 4.674 6.598 -18.810 1.00 82.25 96 PRO A O 1
ATOM 719 N N . GLU A 1 97 ? 2.731 7.168 -17.857 1.00 83.88 97 GLU A N 1
ATOM 720 C CA . GLU A 1 97 ? 3.206 8.458 -17.319 1.00 83.88 97 GLU A CA 1
ATOM 721 C C . GLU A 1 97 ? 3.508 8.425 -15.813 1.00 83.88 97 GLU A C 1
ATOM 723 O O . GLU A 1 97 ? 4.178 9.312 -15.282 1.00 83.88 97 GLU A O 1
ATOM 728 N N . LYS A 1 98 ? 3.003 7.415 -15.091 1.00 82.38 98 LYS A N 1
ATOM 729 C CA . LYS A 1 98 ? 3.109 7.343 -13.628 1.00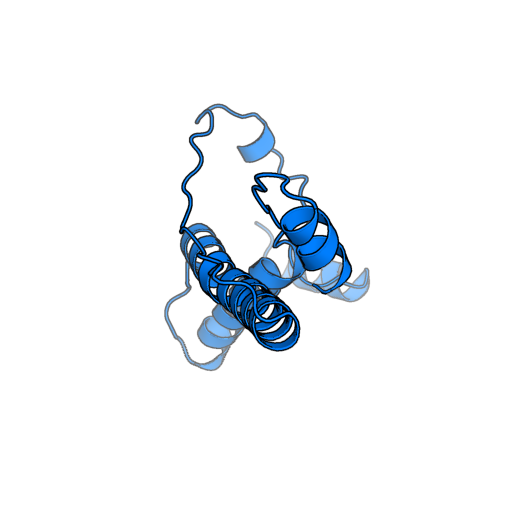 82.38 98 LYS A CA 1
ATOM 730 C C . LYS A 1 98 ? 4.503 6.857 -13.207 1.00 82.38 98 LYS A C 1
ATOM 732 O O . LYS A 1 98 ? 4.818 5.686 -13.425 1.00 82.38 98 LYS A O 1
ATOM 737 N N . PRO A 1 99 ? 5.313 7.682 -12.517 1.00 78.75 99 PRO A N 1
ATOM 738 C CA . PRO A 1 99 ? 6.602 7.234 -12.015 1.00 78.75 99 PRO A CA 1
ATOM 739 C C . PRO A 1 99 ? 6.422 6.270 -10.834 1.00 78.75 99 PRO A C 1
ATOM 741 O O . PRO A 1 99 ? 5.612 6.510 -9.932 1.00 78.75 99 PRO A O 1
ATOM 744 N N . ILE A 1 100 ? 7.218 5.201 -10.812 1.00 77.44 100 ILE A N 1
ATOM 745 C CA . ILE A 1 100 ? 7.327 4.271 -9.683 1.00 77.44 100 ILE A CA 1
ATOM 746 C C . ILE A 1 100 ? 8.797 4.055 -9.314 1.00 77.44 100 ILE A C 1
ATOM 748 O O . ILE A 1 100 ? 9.669 4.034 -10.179 1.00 77.44 100 ILE A O 1
ATOM 752 N N . GLY A 1 101 ? 9.074 3.866 -8.022 1.00 71.69 101 GLY A N 1
ATOM 753 C CA . GLY A 1 101 ? 10.418 3.541 -7.535 1.00 71.69 101 GLY A CA 1
ATOM 754 C C . GLY A 1 101 ? 11.333 4.745 -7.322 1.00 71.69 101 GLY A C 1
ATOM 755 O O . GLY A 1 101 ? 10.884 5.828 -6.950 1.00 71.69 101 GLY A O 1
ATOM 756 N N . GLN A 1 102 ? 12.640 4.512 -7.449 1.00 67.00 102 GLN A N 1
ATOM 757 C CA . GLN A 1 102 ? 13.668 5.516 -7.177 1.00 67.00 102 GLN A CA 1
ATOM 758 C C . GLN A 1 102 ? 13.884 6.454 -8.367 1.00 67.00 102 GLN A C 1
ATOM 760 O O . GLN A 1 102 ? 13.670 6.084 -9.519 1.00 67.00 102 GLN A O 1
ATOM 765 N N . TYR A 1 103 ? 14.370 7.659 -8.082 1.00 74.75 103 TYR A N 1
ATOM 766 C CA . TYR A 1 103 ? 14.816 8.582 -9.117 1.00 74.75 103 TYR A CA 1
ATOM 767 C C . TYR A 1 103 ? 16.184 8.155 -9.644 1.00 74.75 103 TYR A C 1
ATOM 769 O O . TYR A 1 103 ? 17.081 7.852 -8.859 1.00 74.75 103 TYR A O 1
ATOM 777 N N . TYR A 1 104 ? 16.340 8.180 -10.965 1.00 75.81 104 TYR A N 1
ATOM 778 C CA . TYR A 1 104 ? 17.619 7.960 -11.628 1.00 75.81 104 TYR A CA 1
ATOM 779 C C . TYR A 1 104 ? 18.248 9.295 -12.016 1.00 75.81 104 TYR A C 1
ATOM 781 O O . TYR A 1 104 ? 17.561 10.212 -12.476 1.00 75.81 104 TYR A O 1
ATOM 789 N N . SER A 1 105 ? 19.566 9.401 -11.873 1.00 83.44 105 SER A N 1
ATOM 790 C CA . SER A 1 105 ? 20.327 10.434 -12.569 1.00 83.44 105 SER A CA 1
ATOM 791 C C . SER A 1 105 ? 20.260 10.213 -14.084 1.00 83.44 105 SER A C 1
ATOM 793 O O . SER A 1 105 ? 19.973 9.114 -14.566 1.00 83.44 105 SER A O 1
ATOM 795 N N . LYS A 1 106 ? 20.566 11.256 -14.863 1.00 83.25 106 LYS A N 1
ATOM 796 C CA . LYS A 1 106 ? 20.589 11.158 -16.330 1.00 83.25 106 LYS A CA 1
ATOM 797 C C . LYS A 1 106 ? 21.542 10.059 -16.821 1.00 83.25 106 LYS A C 1
ATOM 799 O O . LYS A 1 106 ? 21.209 9.331 -17.747 1.00 83.25 106 LYS A O 1
ATOM 804 N N . GLU A 1 107 ? 22.697 9.914 -16.176 1.00 85.69 107 GLU A N 1
ATOM 805 C CA . GLU A 1 107 ? 23.709 8.908 -16.525 1.00 85.69 107 GLU A CA 1
ATOM 806 C C . GLU A 1 107 ? 23.230 7.480 -16.233 1.00 85.69 107 GLU A C 1
ATOM 808 O O . GLU A 1 107 ? 23.423 6.578 -17.050 1.00 85.69 107 GLU A O 1
ATOM 813 N N . GLU A 1 108 ? 22.564 7.269 -15.095 1.00 80.00 108 GLU A N 1
ATOM 814 C CA . GLU A 1 108 ? 21.962 5.976 -14.750 1.00 80.00 108 GLU A CA 1
ATOM 815 C C . GLU A 1 108 ? 20.824 5.620 -15.706 1.00 80.00 108 GLU A C 1
ATOM 817 O O . GLU A 1 108 ? 20.748 4.485 -16.170 1.00 80.00 108 GLU A O 1
ATOM 822 N N . TYR A 1 109 ? 19.989 6.598 -16.059 1.00 78.75 109 TYR A N 1
ATOM 823 C CA . TYR A 1 109 ? 18.902 6.417 -17.014 1.00 78.75 109 TYR A CA 1
ATOM 824 C C . TYR A 1 109 ? 19.416 6.041 -18.412 1.00 78.75 109 TYR A C 1
ATOM 826 O O . TYR A 1 109 ? 18.959 5.063 -18.999 1.00 78.75 109 TYR A O 1
ATOM 834 N N . GLU A 1 110 ? 20.433 6.744 -18.924 1.00 81.56 110 GLU A N 1
ATOM 835 C CA . GLU A 1 110 ? 21.071 6.405 -20.203 1.00 81.56 110 GLU A CA 1
ATOM 836 C C . GLU A 1 110 ? 21.710 5.009 -20.194 1.00 81.56 110 GLU A C 1
ATOM 838 O O . GLU A 1 110 ? 21.791 4.353 -21.236 1.00 81.56 110 GLU A O 1
ATOM 843 N N . LYS A 1 111 ? 22.187 4.547 -19.033 1.00 78.44 111 LYS A N 1
ATOM 844 C CA . LYS A 1 111 ? 22.720 3.194 -18.872 1.00 78.44 111 LYS A CA 1
ATOM 845 C C . LYS A 1 111 ? 21.606 2.147 -18.884 1.00 78.44 111 LYS A C 1
ATOM 847 O O . LYS A 1 111 ? 21.782 1.119 -19.532 1.00 78.44 111 LYS A O 1
ATOM 852 N N . ILE A 1 112 ? 20.484 2.409 -18.213 1.00 73.69 112 ILE A N 1
ATOM 853 C CA . ILE A 1 112 ? 19.312 1.522 -18.204 1.00 73.69 112 ILE A CA 1
ATOM 854 C C . ILE A 1 112 ? 18.755 1.376 -19.621 1.00 73.69 112 ILE A C 1
ATOM 856 O O . ILE A 1 112 ? 18.676 0.252 -20.094 1.00 73.69 112 ILE A O 1
ATOM 860 N N . LEU A 1 113 ? 18.530 2.478 -20.346 1.00 72.81 113 LEU A N 1
ATOM 861 C CA . LEU A 1 113 ? 18.049 2.445 -21.738 1.00 72.81 113 LEU A CA 1
ATOM 862 C C . LEU A 1 113 ? 18.952 1.642 -22.687 1.00 72.81 113 LEU A C 1
ATOM 864 O O . LEU A 1 113 ? 18.481 1.039 -23.646 1.00 72.81 113 LEU A O 1
ATOM 868 N N . ARG A 1 114 ? 20.271 1.633 -22.456 1.00 72.31 114 ARG A N 1
ATOM 869 C CA . ARG A 1 114 ? 21.197 0.814 -23.259 1.00 72.31 114 ARG A CA 1
ATOM 870 C C . ARG A 1 114 ? 21.109 -0.674 -22.940 1.00 72.31 114 ARG A C 1
ATOM 872 O O . ARG A 1 114 ? 21.416 -1.486 -23.807 1.00 72.31 114 ARG A O 1
ATOM 879 N N . LEU A 1 115 ? 20.795 -1.020 -21.694 1.00 65.50 115 LEU A N 1
ATOM 880 C CA . LEU A 1 115 ? 20.743 -2.402 -21.212 1.00 65.50 115 LEU A CA 1
ATOM 881 C C . LEU A 1 115 ? 19.351 -3.021 -21.388 1.00 65.50 115 LEU A C 1
ATOM 883 O O . LEU A 1 115 ? 19.246 -4.237 -21.522 1.00 65.50 115 LEU A O 1
ATOM 887 N N . GLN A 1 116 ? 18.314 -2.187 -21.397 1.00 62.09 116 GLN A N 1
ATOM 888 C CA . GLN A 1 116 ? 16.905 -2.529 -21.553 1.00 62.09 116 GLN A CA 1
ATOM 889 C C . GLN A 1 116 ? 16.263 -1.457 -22.451 1.00 62.09 116 GLN A C 1
ATOM 891 O O . GLN A 1 116 ? 15.877 -0.400 -21.954 1.00 62.09 116 GLN A O 1
ATOM 896 N N . PRO A 1 117 ? 16.279 -1.669 -23.781 1.00 50.66 117 PRO A N 1
ATOM 897 C CA . PRO A 1 117 ? 15.781 -0.696 -24.755 1.00 50.66 117 PRO A CA 1
ATOM 898 C C . PRO A 1 117 ? 14.257 -0.727 -24.949 1.00 50.66 117 PRO A C 1
ATOM 900 O O . PRO A 1 117 ? 13.737 0.150 -25.640 1.00 50.66 117 PRO A O 1
ATOM 903 N N . ASP A 1 118 ? 13.586 -1.726 -24.372 1.00 45.31 118 ASP A N 1
ATOM 904 C CA . ASP A 1 118 ? 12.126 -1.836 -24.288 1.00 45.31 118 ASP A CA 1
ATOM 905 C C . ASP A 1 118 ? 11.594 -1.006 -23.107 1.00 45.31 118 ASP A C 1
ATOM 907 O O . ASP A 1 118 ? 10.524 -0.374 -23.265 1.00 45.31 118 ASP A O 1
#

Sequence (118 aa):
TAQIAAIIAAGNPSVITHGNGPQVGFILRRSEIASEVAHMHTVPLVSCDADTQGAIGYQIQQSLDNEFRDREMDTQAVTIVTQVLVDEEDPAFSAPEKPIGQYYSKEEYEKILRLQPD

Secondary structure (DSSP, 8-state):
-HHHHHHHHTT---------HHHHHHHHHHHHHHHHHH-PPPPPHHHHHHHHHHHHHHHHHHHHHHHHHHTT---------------TT-GGGTS-----SPPPPHHHHHHHHHH---

pLDDT: mean 91.0, std 9.77, range [45.31, 98.44]